Protein AF-A0A0F9CUD6-F1 (afdb_monomer)

Mean predicted aligned error: 5.36 Å

Nearest PDB structures (foldseek):
  8sln-assembly1_A-2  TM=7.908E-01  e=1.744E-06  Deinococcus geothermalis DSM 11300
  6cyj-assembly1_B  TM=7.742E-01  e=1.174E-04  Mycobacterium tuberculosis H37Rv
  6cz6-assembly1_D  TM=7.533E-01  e=1.055E-04  Mycobacterium tuberculosis H37Rv
  6cyy-assembly1_A  TM=7.581E-01  e=1.055E-04  Mycobacterium tuberculosis H37Rv
  6mdw-assembly1_A  TM=5.703E-01  e=2.962E-01  Homo sapiens

Secondary structure (DSSP, 8-state):
-HHHHHHHHHHHHHHHHHHHT--SSSP-HHHHHHHTTEEEEEE---TT--EEEEEETTEEEEEEETTS-HHHHHHHHHHHHHHHHHHGGGGGG--TTTHHHHHHHHHHHHHHHHS-HHHHHHHHHHTTT-HHHHHHHTTS-HHHHHHHHHHTTSS-GGG-----

Foldseek 3Di:
DLVVLLVVLLVVLLVLCVVLPPQADQQDLCSSCVVVQEAEAEDADPPVDAWAWDDDPNHIYIYGHNPDDPQSNLLSSQLRVSCCVPPNPCVVVDDPVCVVVSSVSSNSNSLCNLPPPVRNVVVCVVVVNPLVVVCVRSVHDSVSSQVVCVVVVNDPPPPDPDPD

Organism: NCBI:txid412755

Sequence (164 aa):
MALTTYVQNRRQAEDLVRGVGFDGPPVDQYVLAERLNIEIVEMTLPSWFFGVLVNLKGDFYITLNKGMPEHRKNFTLAHEIAHHQLHGAELAYMKNCKRDFFHREADVFAAELCMPTFILKKEAMKWCNDYRWLAKMFAVSETAMVRKLQELGILKNSHYECRS

Radius of gyration: 15.99 Å; Cα contacts (8 Å, |Δi|>4): 211; chains: 1; bounding box: 42×33×45 Å

Structure (mmCIF, N/CA/C/O backbone):
data_AF-A0A0F9CUD6-F1
#
_entry.id   AF-A0A0F9CUD6-F1
#
loop_
_atom_site.group_PDB
_atom_site.id
_atom_site.type_symbol
_atom_site.label_atom_id
_atom_site.label_alt_id
_atom_site.label_comp_id
_atom_site.label_asym_id
_atom_site.label_entity_id
_atom_site.label_seq_id
_atom_site.pdbx_PDB_ins_code
_atom_site.Cartn_x
_atom_site.Cartn_y
_atom_site.Cartn_z
_atom_site.occupancy
_atom_site.B_iso_or_equiv
_atom_site.auth_seq_id
_atom_site.auth_comp_id
_atom_site.auth_asym_id
_atom_site.auth_atom_id
_atom_site.pdbx_PDB_model_num
ATOM 1 N N . MET A 1 1 ? 15.498 -12.522 13.533 1.00 60.12 1 MET A N 1
ATOM 2 C CA . MET A 1 1 ? 14.065 -12.332 13.847 1.00 60.12 1 MET A CA 1
ATOM 3 C C . MET A 1 1 ? 13.407 -11.335 12.896 1.00 60.12 1 MET A C 1
ATOM 5 O O . MET A 1 1 ? 12.632 -11.801 12.084 1.00 60.12 1 MET A O 1
ATOM 9 N N . ALA A 1 2 ? 13.771 -10.043 12.866 1.00 63.03 2 ALA A N 1
ATOM 10 C CA . ALA A 1 2 ? 13.096 -9.050 12.000 1.00 63.03 2 ALA A CA 1
ATOM 11 C C . ALA A 1 2 ? 13.103 -9.361 10.482 1.00 63.03 2 ALA A C 1
ATOM 13 O O . ALA A 1 2 ? 12.087 -9.194 9.816 1.00 63.03 2 ALA A O 1
ATOM 14 N N . LEU A 1 3 ? 14.218 -9.863 9.927 1.00 64.94 3 LEU A N 1
ATOM 15 C CA . LEU A 1 3 ? 14.296 -10.225 8.499 1.00 64.94 3 LEU A CA 1
ATOM 16 C C . LEU A 1 3 ? 13.301 -11.329 8.112 1.00 64.94 3 LEU A C 1
ATOM 18 O O . LEU A 1 3 ? 12.703 -11.270 7.043 1.00 64.94 3 LEU A O 1
ATOM 22 N N . THR A 1 4 ? 13.106 -12.314 8.990 1.00 75.12 4 THR A N 1
ATOM 23 C CA . THR A 1 4 ? 12.147 -13.403 8.777 1.00 75.12 4 THR A CA 1
ATOM 24 C C . THR A 1 4 ? 10.719 -12.864 8.779 1.00 75.12 4 THR A C 1
ATOM 26 O O . THR A 1 4 ? 9.942 -13.221 7.898 1.00 75.12 4 THR A O 1
ATOM 29 N N . THR A 1 5 ? 10.410 -11.938 9.691 1.00 86.12 5 THR A N 1
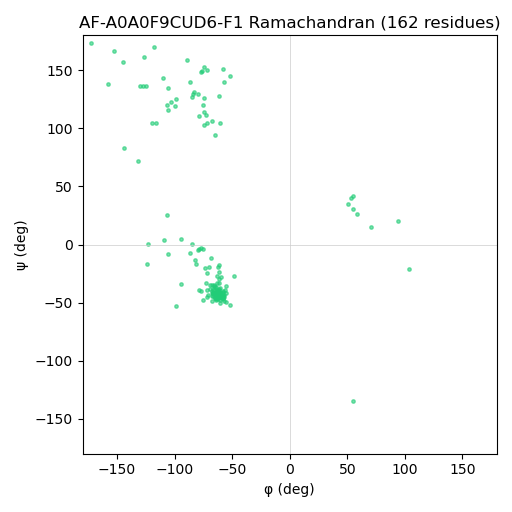ATOM 30 C CA . THR A 1 5 ? 9.087 -11.315 9.779 1.00 86.12 5 THR A CA 1
ATOM 31 C C . THR A 1 5 ? 8.763 -10.468 8.551 1.00 86.12 5 THR A C 1
ATOM 33 O O . THR A 1 5 ? 7.693 -10.604 7.979 1.00 86.12 5 THR A O 1
ATOM 36 N N . TYR A 1 6 ? 9.703 -9.667 8.041 1.00 92.94 6 TYR A N 1
ATOM 37 C CA . TYR A 1 6 ? 9.446 -8.863 6.838 1.00 92.94 6 TYR A CA 1
ATOM 38 C C . TYR A 1 6 ? 9.238 -9.711 5.582 1.00 92.94 6 TYR A C 1
ATOM 40 O O . TYR A 1 6 ? 8.422 -9.365 4.733 1.00 92.94 6 TYR A O 1
ATOM 48 N N . VAL A 1 7 ? 9.946 -10.836 5.451 1.00 93.50 7 VAL A N 1
ATOM 49 C CA . VAL A 1 7 ? 9.690 -11.794 4.363 1.00 93.50 7 VAL A CA 1
ATOM 50 C C . VAL A 1 7 ? 8.287 -12.395 4.494 1.00 93.50 7 VAL A C 1
ATOM 52 O O . VAL A 1 7 ? 7.584 -12.509 3.493 1.00 93.50 7 VAL A O 1
ATOM 55 N N . GLN A 1 8 ? 7.855 -12.728 5.713 1.00 94.44 8 GLN A N 1
ATOM 56 C CA . GLN A 1 8 ? 6.498 -13.214 5.974 1.00 94.44 8 GLN A CA 1
ATOM 57 C C . GLN A 1 8 ? 5.435 -12.153 5.664 1.00 94.44 8 GLN A C 1
ATOM 59 O O . GLN A 1 8 ? 4.450 -12.480 5.011 1.00 94.44 8 GLN A O 1
ATOM 64 N N . ASN A 1 9 ? 5.643 -10.895 6.059 1.00 95.88 9 ASN A N 1
ATOM 65 C CA . ASN A 1 9 ? 4.701 -9.803 5.801 1.00 95.88 9 ASN A CA 1
ATOM 66 C C . ASN A 1 9 ? 4.547 -9.542 4.299 1.00 95.88 9 ASN A C 1
ATOM 68 O O . ASN A 1 9 ? 3.426 -9.418 3.816 1.00 95.88 9 ASN A O 1
ATOM 72 N N . ARG A 1 10 ? 5.655 -9.540 3.541 1.00 96.94 10 ARG A N 1
ATOM 73 C CA . ARG A 1 10 ? 5.593 -9.434 2.074 1.00 96.94 10 ARG A CA 1
ATOM 74 C C . ARG A 1 10 ? 4.815 -10.598 1.462 1.00 96.94 10 ARG A C 1
ATOM 76 O O . ARG A 1 10 ? 3.945 -10.387 0.628 1.00 96.94 10 ARG A O 1
ATOM 83 N N . ARG A 1 11 ? 5.080 -11.828 1.911 1.00 97.12 11 ARG A N 1
ATOM 84 C CA . ARG A 1 11 ? 4.360 -13.007 1.419 1.00 97.12 11 ARG A CA 1
ATOM 85 C C . ARG A 1 11 ? 2.857 -12.921 1.700 1.00 97.12 11 ARG A C 1
ATOM 87 O O . ARG A 1 11 ? 2.077 -13.192 0.801 1.00 97.12 11 ARG A O 1
ATOM 94 N N . GLN A 1 12 ? 2.455 -12.505 2.902 1.00 97.31 12 GLN A N 1
ATOM 95 C CA . GLN A 1 12 ? 1.039 -12.322 3.239 1.00 97.31 12 GLN A CA 1
ATOM 96 C C . GLN A 1 12 ? 0.372 -11.246 2.369 1.00 97.31 12 GLN A C 1
ATOM 98 O O . GLN A 1 12 ? -0.754 -11.443 1.918 1.00 9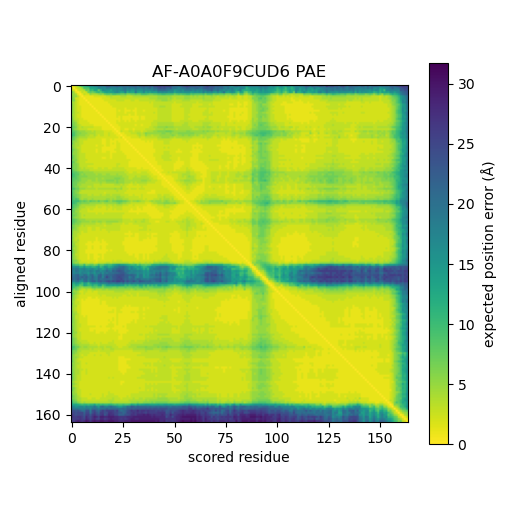7.31 12 GLN A O 1
ATOM 103 N N . ALA A 1 13 ? 1.071 -10.142 2.081 1.00 98.06 13 ALA A N 1
ATOM 104 C CA . ALA A 1 13 ? 0.578 -9.128 1.153 1.00 98.06 13 ALA A CA 1
ATOM 105 C C . ALA A 1 13 ? 0.403 -9.696 -0.266 1.00 98.06 13 ALA A C 1
ATOM 107 O O . ALA A 1 13 ? -0.654 -9.518 -0.866 1.00 98.06 13 ALA A O 1
ATOM 108 N N . GLU A 1 14 ? 1.387 -10.434 -0.792 1.00 97.44 14 GLU A N 1
ATOM 109 C CA . GLU A 1 14 ? 1.266 -11.091 -2.102 1.00 97.44 14 GLU A CA 1
ATOM 110 C C . GLU A 1 14 ? 0.122 -12.116 -2.141 1.00 97.44 14 GLU A C 1
ATOM 112 O O . GLU A 1 14 ? -0.622 -12.162 -3.123 1.00 97.44 14 GLU A O 1
ATOM 117 N N . ASP A 1 15 ? -0.040 -12.914 -1.084 1.00 97.56 15 ASP A N 1
ATOM 118 C CA . ASP A 1 15 ? -1.114 -13.901 -0.961 1.00 97.56 15 ASP A CA 1
ATOM 119 C C . ASP A 1 15 ? -2.492 -13.215 -0.952 1.00 97.56 15 ASP A C 1
ATOM 121 O O . ASP A 1 15 ? -3.408 -13.689 -1.625 1.00 97.56 15 ASP A O 1
ATOM 125 N N . LEU A 1 16 ? -2.632 -12.060 -0.287 1.00 97.88 16 LEU A N 1
ATOM 126 C CA . LEU A 1 16 ? -3.855 -11.250 -0.312 1.00 97.88 16 LEU A CA 1
ATOM 127 C C . LEU A 1 16 ? -4.154 -10.710 -1.720 1.00 97.88 16 LEU A C 1
ATOM 129 O O . LEU A 1 16 ? -5.272 -10.870 -2.212 1.00 97.88 16 LEU A O 1
ATOM 133 N N . VAL A 1 17 ? -3.158 -10.127 -2.401 1.00 98.06 17 VAL A N 1
ATOM 134 C CA . VAL A 1 17 ? -3.311 -9.632 -3.784 1.00 98.06 17 VAL A CA 1
ATOM 135 C C . VAL A 1 17 ? -3.770 -10.756 -4.717 1.00 98.06 17 VAL A C 1
ATOM 137 O O . VAL A 1 17 ? -4.709 -10.581 -5.496 1.00 98.06 17 VAL A O 1
ATOM 140 N N . ARG A 1 18 ? -3.151 -11.936 -4.608 1.00 97.38 18 ARG A N 1
ATOM 141 C CA . ARG A 1 18 ? -3.515 -13.117 -5.403 1.00 97.38 18 ARG A CA 1
ATOM 142 C C . ARG A 1 18 ? -4.892 -13.661 -5.048 1.00 97.38 18 ARG A C 1
ATOM 144 O O . ARG A 1 18 ? -5.636 -14.022 -5.953 1.00 97.38 18 ARG A O 1
ATOM 151 N N . GLY A 1 19 ? -5.227 -13.718 -3.761 1.00 97.00 19 GLY A N 1
ATOM 152 C CA . GLY A 1 19 ? -6.501 -14.238 -3.268 1.00 97.00 19 GLY A CA 1
ATOM 153 C C . GLY A 1 19 ? -7.701 -13.418 -3.738 1.00 97.00 19 GLY A C 1
ATOM 154 O O . GLY A 1 19 ? -8.755 -13.984 -4.014 1.00 97.00 19 GLY A O 1
ATOM 155 N N . VAL A 1 20 ? -7.527 -12.102 -3.897 1.00 96.38 20 VAL A N 1
ATOM 156 C CA . VAL A 1 20 ? -8.554 -11.216 -4.471 1.00 96.38 20 VAL A CA 1
ATOM 157 C C . VAL A 1 20 ? -8.570 -11.253 -6.007 1.00 96.38 20 VAL A C 1
ATOM 159 O O . VAL A 1 20 ? -9.576 -10.895 -6.617 1.00 96.38 20 VAL A O 1
ATOM 162 N N . GLY A 1 21 ? -7.507 -11.760 -6.639 1.00 96.50 21 GLY A N 1
ATOM 163 C CA . GLY A 1 21 ? -7.440 -11.979 -8.085 1.00 96.50 21 GLY A CA 1
ATOM 164 C C . GLY A 1 21 ? -6.807 -10.837 -8.879 1.00 96.50 21 GLY A C 1
ATOM 165 O O . GLY A 1 21 ? -7.015 -10.758 -10.086 1.00 96.50 21 GLY A O 1
ATOM 166 N N . PHE A 1 22 ? -6.029 -9.963 -8.239 1.00 96.31 22 PHE A N 1
ATOM 167 C CA . PHE A 1 22 ? -5.284 -8.923 -8.950 1.00 96.31 22 PHE A CA 1
ATOM 168 C C . PHE A 1 22 ? -4.072 -9.514 -9.686 1.00 96.31 22 PHE A C 1
ATOM 170 O O . PHE A 1 22 ? -3.215 -10.168 -9.086 1.00 96.31 22 PHE A O 1
ATOM 177 N N . ASP A 1 23 ? -3.970 -9.244 -10.988 1.00 94.12 23 ASP A N 1
ATOM 178 C CA . ASP A 1 23 ? -2.894 -9.726 -11.866 1.00 94.12 23 ASP A CA 1
ATOM 179 C C . ASP A 1 23 ? -2.117 -8.602 -12.585 1.00 94.12 23 ASP A C 1
ATOM 181 O O . ASP A 1 23 ? -1.157 -8.871 -13.325 1.00 94.12 23 ASP A O 1
ATOM 185 N N . GLY A 1 24 ? -2.489 -7.345 -12.322 1.00 94.50 24 GLY A N 1
ATOM 186 C CA . GLY A 1 24 ? -1.888 -6.141 -12.882 1.00 94.50 24 GLY A CA 1
ATOM 187 C C . GLY A 1 24 ? -2.031 -4.914 -11.967 1.00 94.50 24 GLY A C 1
ATOM 188 O O . GLY A 1 24 ? -2.782 -4.951 -10.993 1.00 94.50 24 GLY A O 1
ATOM 189 N N . PRO A 1 25 ? -1.278 -3.838 -12.249 1.00 95.31 25 PRO A N 1
ATOM 190 C CA . PRO A 1 25 ? -1.339 -2.589 -11.497 1.00 95.31 25 PRO A CA 1
ATOM 191 C C . PRO A 1 25 ? -2.393 -1.596 -12.046 1.00 95.31 25 PRO A C 1
ATOM 193 O O . PRO A 1 25 ? -2.712 -1.644 -13.237 1.00 95.31 25 PRO A O 1
ATOM 196 N N . PRO A 1 26 ? -2.853 -0.633 -11.222 1.00 96.25 26 PRO A N 1
ATOM 197 C CA . PRO A 1 26 ? -2.621 -0.559 -9.780 1.00 96.25 26 PRO A CA 1
ATOM 198 C C . PRO A 1 26 ? -3.478 -1.586 -9.023 1.00 96.25 26 PRO A C 1
ATOM 200 O O . PRO A 1 26 ? -4.559 -1.961 -9.469 1.00 96.25 26 PRO A O 1
ATOM 203 N N . VAL A 1 27 ? -3.001 -2.019 -7.853 1.00 97.38 27 VAL A N 1
ATOM 204 C CA . VAL A 1 27 ? -3.826 -2.797 -6.917 1.00 97.38 27 VAL A CA 1
ATOM 205 C C . VAL A 1 27 ? -4.795 -1.842 -6.226 1.00 97.38 27 VAL A C 1
ATOM 207 O O . VAL A 1 27 ? -4.358 -0.896 -5.563 1.00 97.38 27 VAL A O 1
ATOM 210 N N . ASP A 1 28 ? -6.095 -2.086 -6.381 1.00 97.12 28 ASP A N 1
ATOM 211 C CA . ASP A 1 28 ? -7.139 -1.241 -5.803 1.00 97.12 28 ASP A CA 1
ATOM 212 C C . ASP A 1 28 ? -7.326 -1.546 -4.308 1.00 97.12 28 ASP A C 1
ATOM 214 O O . ASP A 1 28 ? -7.811 -2.609 -3.914 1.00 97.12 28 ASP A O 1
ATOM 218 N N . GLN A 1 29 ? -6.932 -0.587 -3.469 1.00 97.50 29 GLN A N 1
ATOM 219 C CA . GLN A 1 29 ? -6.978 -0.720 -2.013 1.00 97.50 29 GLN A CA 1
ATOM 220 C C . GLN A 1 29 ? -8.409 -0.666 -1.460 1.00 97.50 29 GLN A C 1
ATOM 222 O O . GLN A 1 29 ? -8.664 -1.238 -0.403 1.00 97.50 29 GLN A O 1
ATOM 227 N N . TYR A 1 30 ? -9.350 -0.035 -2.170 1.00 97.38 30 TYR A N 1
ATOM 228 C CA . TYR A 1 30 ? -10.756 0.000 -1.764 1.00 97.38 30 TYR A CA 1
ATOM 229 C C . TYR A 1 30 ? -11.395 -1.375 -1.935 1.00 97.38 30 TYR A C 1
ATOM 231 O O . TYR A 1 30 ? -12.059 -1.863 -1.024 1.00 97.38 30 TYR A O 1
ATOM 239 N N . VAL A 1 31 ? -11.113 -2.047 -3.055 1.00 97.69 31 VAL A N 1
ATOM 240 C CA . VAL A 1 31 ? -11.562 -3.429 -3.287 1.00 97.69 31 VAL A CA 1
ATOM 241 C C . VAL A 1 31 ? -10.945 -4.382 -2.262 1.00 97.69 31 VAL A C 1
ATOM 243 O O . VAL A 1 31 ? -11.624 -5.278 -1.765 1.00 97.69 31 VAL A O 1
ATOM 246 N N . LEU A 1 32 ? -9.667 -4.202 -1.907 1.00 97.50 32 LEU A N 1
ATOM 247 C CA . LEU A 1 3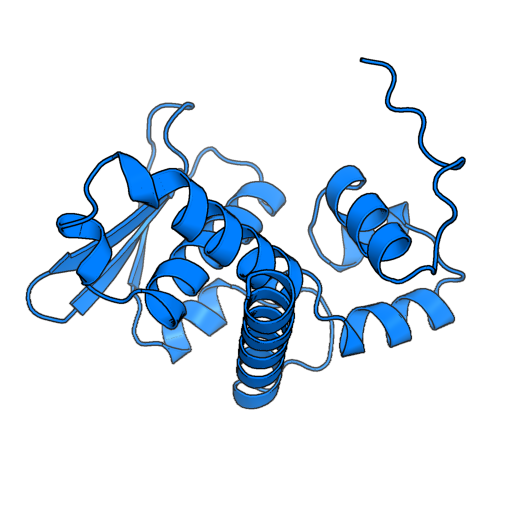2 ? -9.048 -4.996 -0.843 1.00 97.50 32 LEU A CA 1
ATOM 248 C C . LEU A 1 32 ? -9.735 -4.780 0.512 1.00 97.50 32 LEU A C 1
ATOM 250 O O . LEU A 1 32 ? -10.019 -5.759 1.197 1.00 97.50 32 LEU A O 1
ATOM 254 N N . ALA A 1 33 ? -10.028 -3.533 0.890 1.00 97.06 33 ALA A N 1
ATOM 255 C CA . ALA A 1 33 ? -10.747 -3.228 2.126 1.00 97.06 33 ALA A CA 1
ATOM 256 C C . ALA A 1 33 ? -12.154 -3.850 2.139 1.00 97.06 33 ALA A C 1
ATOM 258 O O . ALA A 1 33 ? -12.514 -4.519 3.106 1.00 97.06 33 ALA A O 1
ATOM 259 N N . GLU A 1 34 ? -12.904 -3.730 1.039 1.00 97.00 34 GLU A N 1
ATOM 260 C CA . GLU A 1 34 ? -14.231 -4.339 0.882 1.00 97.00 34 GLU A CA 1
ATOM 261 C C . GLU A 1 34 ? -14.176 -5.864 1.063 1.00 97.00 34 GLU A C 1
ATOM 263 O O . GLU A 1 34 ? -14.951 -6.435 1.828 1.00 97.00 34 GLU A O 1
ATOM 268 N N . ARG A 1 35 ? -13.206 -6.538 0.429 1.00 97.06 35 ARG A N 1
ATOM 269 C CA . ARG A 1 35 ? -13.002 -7.993 0.569 1.00 97.06 35 ARG A CA 1
ATOM 270 C C . ARG A 1 35 ? -12.681 -8.432 1.992 1.00 97.06 35 ARG A C 1
ATOM 272 O O . ARG A 1 35 ? -12.901 -9.593 2.331 1.00 97.06 35 ARG A O 1
ATOM 279 N N . LEU A 1 36 ? -12.157 -7.521 2.800 1.00 95.81 36 LEU A N 1
ATOM 280 C CA . LEU A 1 36 ? -11.838 -7.736 4.203 1.00 95.81 36 LEU A CA 1
ATOM 281 C C . LEU A 1 36 ? -12.967 -7.293 5.147 1.00 95.81 36 LEU A C 1
ATOM 283 O O . LEU A 1 36 ? -12.783 -7.371 6.358 1.00 95.81 36 LEU A O 1
ATOM 287 N N . ASN A 1 37 ? -14.124 -6.874 4.617 1.00 96.19 37 ASN A N 1
ATOM 288 C CA . ASN A 1 37 ? -15.230 -6.271 5.369 1.00 96.19 37 ASN A CA 1
ATOM 289 C C . ASN A 1 37 ? -14.789 -5.047 6.194 1.00 96.19 37 ASN A C 1
ATOM 291 O O . ASN A 1 37 ? -15.184 -4.885 7.348 1.00 96.19 37 ASN A O 1
ATOM 295 N N . ILE A 1 38 ? -13.943 -4.201 5.602 1.00 96.19 38 ILE A N 1
ATOM 296 C CA . ILE A 1 38 ? -13.494 -2.939 6.188 1.00 96.19 38 ILE A CA 1
ATOM 297 C C . ILE A 1 38 ? -14.179 -1.791 5.446 1.00 96.19 38 ILE A C 1
ATOM 299 O O . ILE A 1 38 ? -13.988 -1.620 4.242 1.00 96.19 38 ILE A O 1
ATOM 303 N N . GLU A 1 39 ? -14.952 -0.978 6.162 1.00 97.38 39 GLU A N 1
ATOM 304 C CA . GLU A 1 39 ? -15.613 0.191 5.581 1.00 97.38 39 GLU A CA 1
ATOM 305 C C . GLU A 1 39 ? -14.656 1.390 5.538 1.00 97.38 39 GLU A C 1
ATOM 307 O O . GLU A 1 39 ? -14.016 1.735 6.532 1.00 97.38 39 GLU A O 1
ATOM 312 N N . ILE A 1 40 ? -14.552 2.055 4.387 1.00 97.69 40 ILE A N 1
ATOM 313 C CA . ILE A 1 40 ? -13.717 3.252 4.234 1.00 97.69 40 ILE A CA 1
ATOM 314 C C . ILE A 1 40 ? -14.590 4.500 4.352 1.00 97.69 40 ILE A C 1
ATOM 316 O O . ILE A 1 40 ? -15.535 4.690 3.588 1.00 97.69 40 ILE A O 1
ATOM 320 N N . VAL A 1 41 ? -14.219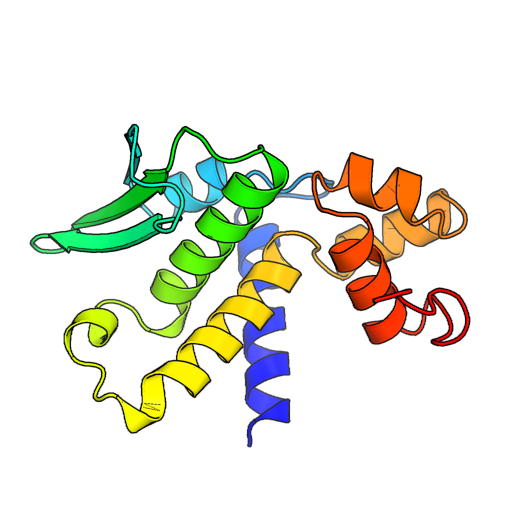 5.394 5.268 1.00 96.81 41 VAL A N 1
ATOM 321 C CA . VAL A 1 41 ? -14.889 6.676 5.495 1.00 96.81 41 VAL A CA 1
ATOM 322 C C . VAL A 1 41 ? -13.930 7.818 5.165 1.00 96.81 41 VAL A C 1
ATOM 324 O O . VAL A 1 41 ? -13.024 8.148 5.935 1.00 96.81 41 VAL A O 1
ATOM 327 N N . GLU A 1 42 ? -14.137 8.455 4.013 1.00 96.62 42 GLU A N 1
ATOM 328 C CA . GLU A 1 42 ? -13.385 9.647 3.619 1.00 96.62 42 GLU A CA 1
ATOM 329 C C . GLU A 1 42 ? -13.993 10.928 4.197 1.00 96.62 42 GLU A C 1
ATOM 331 O O . GLU A 1 42 ? -15.163 11.245 3.975 1.00 96.62 42 GLU A O 1
ATOM 336 N N . MET A 1 43 ? -13.172 11.731 4.872 1.00 95.56 43 MET A N 1
ATOM 337 C CA . MET A 1 43 ? -13.600 13.012 5.438 1.00 95.56 43 MET A CA 1
ATOM 338 C C . MET A 1 43 ? -12.491 14.067 5.379 1.00 95.56 43 MET A C 1
ATOM 340 O O . MET A 1 43 ? -11.304 13.757 5.267 1.00 95.56 43 MET A O 1
ATOM 344 N N . THR A 1 44 ? -12.879 15.343 5.418 1.00 95.88 44 THR A N 1
ATOM 345 C CA . THR A 1 44 ? -11.927 16.460 5.462 1.00 95.88 44 THR A CA 1
ATOM 346 C C . THR A 1 44 ? -11.322 16.552 6.857 1.00 95.88 44 THR A C 1
ATOM 348 O O . THR A 1 44 ? -12.024 16.867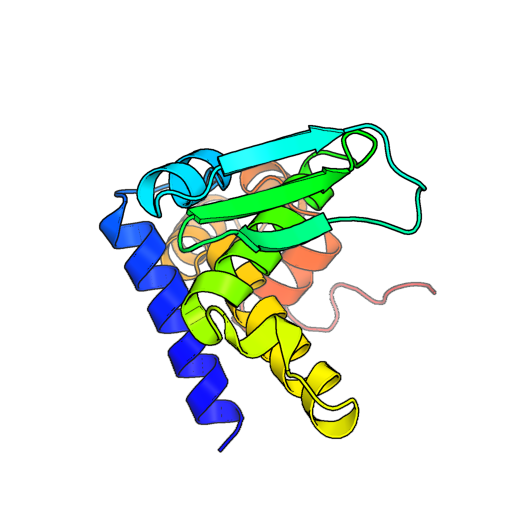 7.816 1.00 95.88 44 THR A O 1
ATOM 351 N N . LEU A 1 45 ? -10.019 16.292 6.966 1.00 93.75 45 LEU A N 1
ATOM 352 C CA . LEU A 1 45 ? -9.289 16.251 8.233 1.00 93.75 45 LEU A CA 1
ATOM 353 C C . LEU A 1 45 ? -8.067 17.178 8.194 1.00 93.75 45 LEU A C 1
ATOM 355 O O . LEU A 1 45 ? -7.610 17.548 7.106 1.00 93.75 45 LEU A O 1
ATOM 359 N N . PRO A 1 46 ? -7.508 17.556 9.361 1.00 93.88 46 PRO A N 1
ATOM 360 C CA . PRO A 1 46 ? -6.264 18.314 9.417 1.00 93.88 46 PRO A CA 1
ATOM 361 C C . PRO A 1 46 ? -5.152 17.652 8.594 1.00 93.88 46 PRO A C 1
ATOM 363 O O . PRO A 1 46 ? -5.041 16.431 8.557 1.00 93.88 46 PRO A O 1
ATOM 366 N N . SER A 1 47 ? -4.292 18.452 7.963 1.00 91.00 47 SER A N 1
ATOM 367 C CA . SER A 1 47 ? -3.268 17.963 7.022 1.00 91.00 47 SER A CA 1
ATOM 368 C C . SER A 1 47 ? -2.225 17.018 7.629 1.00 91.00 47 SER A C 1
ATOM 370 O O . SER A 1 47 ? -1.567 16.294 6.887 1.00 91.00 47 SER A O 1
ATOM 372 N N . TRP A 1 48 ? -2.063 17.022 8.954 1.00 90.69 48 TRP A N 1
ATOM 373 C CA . TRP A 1 48 ? -1.179 16.112 9.689 1.00 90.69 48 TRP A CA 1
ATOM 374 C C . TRP A 1 48 ? -1.807 14.737 9.955 1.00 90.69 48 TRP A C 1
ATOM 376 O O . TRP A 1 48 ? -1.100 13.814 10.348 1.00 90.69 48 TRP A O 1
ATOM 386 N N . PHE A 1 49 ? -3.120 14.598 9.763 1.00 92.00 49 PHE A N 1
ATOM 387 C CA . PHE A 1 49 ? -3.843 13.348 9.944 1.00 92.00 49 PHE A CA 1
ATOM 388 C C . PHE A 1 49 ? -4.074 12.698 8.581 1.00 92.00 49 PHE A C 1
ATOM 390 O O . PHE A 1 49 ? -4.727 13.288 7.720 1.00 92.00 49 PHE A O 1
ATOM 397 N N . PHE A 1 50 ? -3.548 11.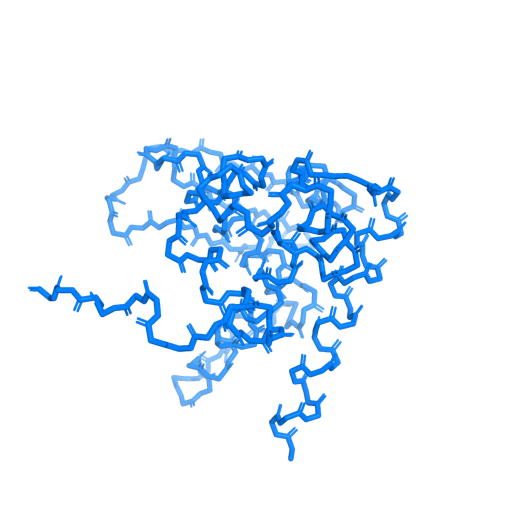491 8.378 1.00 94.12 50 PHE A N 1
ATOM 398 C CA . PHE A 1 50 ? -3.684 10.772 7.109 1.00 94.12 50 PHE A CA 1
ATOM 399 C C . PHE A 1 50 ? -4.806 9.741 7.163 1.00 94.12 50 PHE A C 1
ATOM 401 O O . PHE A 1 50 ? -5.718 9.787 6.342 1.00 94.12 50 PHE A O 1
ATOM 408 N N . GLY A 1 51 ? -4.793 8.860 8.155 1.00 93.62 51 GLY A N 1
ATOM 409 C CA . GLY A 1 51 ? -5.847 7.879 8.347 1.00 93.62 51 GLY A CA 1
ATOM 410 C C . GLY A 1 51 ? -5.682 7.111 9.647 1.00 93.62 51 GLY A C 1
ATOM 411 O O . GLY A 1 51 ? -4.702 7.314 10.366 1.00 93.62 51 GLY A O 1
ATOM 412 N N . VAL A 1 52 ? -6.681 6.291 9.964 1.00 92.94 52 VAL A N 1
ATOM 413 C CA . VAL A 1 52 ? -6.646 5.373 11.105 1.00 92.94 52 VAL A CA 1
ATOM 414 C C . VAL A 1 52 ? -7.632 4.224 10.906 1.00 92.94 52 VAL A C 1
ATOM 416 O O . VAL A 1 52 ? -8.774 4.447 10.493 1.00 92.94 52 VAL A O 1
ATOM 419 N N . LEU A 1 53 ? -7.206 3.012 11.249 1.00 92.69 53 LEU A N 1
ATOM 420 C CA . LEU A 1 53 ? -8.069 1.855 11.448 1.00 92.69 53 LEU A CA 1
ATOM 421 C C . LEU A 1 53 ? -8.731 1.897 12.833 1.00 92.69 53 LEU A C 1
ATOM 423 O O . LEU A 1 53 ? -8.064 2.014 13.863 1.00 92.69 53 LEU A O 1
ATOM 427 N N . VAL A 1 54 ? -10.049 1.729 12.870 1.00 90.06 54 VAL A N 1
ATOM 428 C CA . VAL A 1 54 ? -10.851 1.660 14.095 1.00 90.06 54 VAL A CA 1
ATOM 429 C C . VAL A 1 54 ? -11.659 0.369 14.093 1.00 90.06 54 VAL A C 1
ATOM 431 O O . VAL A 1 54 ? -12.265 0.016 13.086 1.00 90.06 54 VAL A O 1
ATOM 434 N N . ASN A 1 55 ? -11.701 -0.319 15.234 1.00 89.94 55 ASN A N 1
ATOM 435 C CA . ASN A 1 55 ? -12.649 -1.404 15.471 1.00 89.94 55 ASN A CA 1
ATOM 436 C C . ASN A 1 55 ? -13.777 -0.906 16.383 1.00 89.94 55 ASN A C 1
ATOM 438 O O . ASN A 1 55 ? -13.517 -0.454 17.501 1.00 89.94 55 ASN A O 1
ATOM 442 N N . LEU A 1 56 ? -15.021 -1.000 15.917 1.00 88.56 56 LEU A N 1
ATOM 443 C CA . LEU A 1 56 ? -16.216 -0.670 16.684 1.00 88.56 56 LEU A CA 1
ATOM 444 C C . LEU A 1 56 ? -17.091 -1.915 16.799 1.00 88.56 56 LEU A C 1
ATOM 446 O O . LEU A 1 56 ? -17.774 -2.295 15.858 1.00 88.56 56 LEU A O 1
ATOM 450 N N . LYS A 1 57 ? -17.095 -2.538 17.984 1.00 87.62 57 LYS A N 1
ATOM 451 C CA . LYS A 1 57 ? -17.924 -3.720 18.295 1.00 87.62 57 LYS A CA 1
ATOM 452 C C . LYS A 1 57 ? -17.734 -4.900 17.323 1.00 87.62 57 LYS A C 1
ATOM 454 O O . LYS A 1 57 ? -18.655 -5.688 17.147 1.00 87.62 57 LYS A O 1
ATOM 459 N N . GLY A 1 58 ? -16.538 -5.054 16.755 1.00 87.12 58 GLY A N 1
ATOM 460 C CA . GLY A 1 58 ? -16.217 -6.127 15.810 1.00 87.12 58 GLY A CA 1
ATOM 461 C C . GLY A 1 58 ? -16.166 -5.678 14.352 1.00 87.12 58 GLY A C 1
ATOM 462 O O . GLY A 1 58 ? -15.461 -6.317 13.578 1.00 87.12 58 GLY A O 1
ATOM 463 N N . ASP A 1 59 ? -16.799 -4.557 14.008 1.00 91.75 59 ASP A N 1
ATOM 464 C CA . ASP A 1 59 ? -16.756 -3.991 12.661 1.00 91.75 59 ASP A CA 1
ATOM 465 C C . ASP A 1 59 ? -15.533 -3.082 12.501 1.00 91.75 59 ASP A C 1
ATOM 467 O O . ASP A 1 59 ? -15.176 -2.327 13.415 1.00 91.75 59 ASP A O 1
ATOM 471 N N . PHE A 1 60 ? -14.877 -3.151 11.342 1.00 93.81 60 PHE A N 1
ATOM 472 C CA . PHE A 1 60 ? -13.670 -2.382 11.056 1.00 93.81 60 PHE A CA 1
ATOM 473 C C . PHE A 1 60 ? -13.951 -1.225 10.105 1.00 93.81 60 PHE A C 1
ATOM 475 O O . PHE A 1 60 ? -14.585 -1.389 9.065 1.00 93.81 60 PHE A O 1
ATOM 482 N N . TYR A 1 61 ? -13.402 -0.064 10.449 1.00 95.06 61 TYR A N 1
ATOM 483 C CA . TYR A 1 61 ? -13.527 1.165 9.679 1.00 95.06 61 TYR A CA 1
ATOM 484 C C . TYR A 1 61 ? -12.148 1.773 9.464 1.00 95.06 61 TYR A C 1
ATOM 486 O O . TYR A 1 61 ? -11.367 1.881 10.409 1.00 95.06 61 TYR A O 1
ATOM 494 N N . ILE A 1 62 ? -11.860 2.234 8.251 1.00 95.25 62 ILE A N 1
ATOM 495 C CA . ILE A 1 62 ? -10.705 3.086 7.975 1.00 95.25 62 ILE A CA 1
ATOM 496 C C . ILE A 1 62 ? -11.209 4.499 7.748 1.00 95.25 62 ILE A C 1
ATOM 498 O O . ILE A 1 62 ? -11.907 4.781 6.777 1.00 95.25 62 ILE A O 1
ATOM 502 N N . THR A 1 63 ? -10.821 5.413 8.631 1.00 95.69 63 THR A N 1
ATOM 503 C CA . THR A 1 63 ? -11.002 6.841 8.372 1.00 95.69 63 THR A CA 1
ATOM 504 C C . THR A 1 63 ? -9.836 7.334 7.532 1.00 95.69 63 THR A C 1
ATOM 506 O O . THR A 1 63 ? -8.685 7.104 7.898 1.00 95.69 63 THR A O 1
ATOM 509 N N . LEU A 1 64 ? -10.119 8.033 6.435 1.00 96.69 64 LEU A N 1
ATOM 510 C CA . LEU A 1 64 ? -9.107 8.523 5.504 1.00 96.69 64 LEU A CA 1
ATOM 511 C C . LEU A 1 64 ? -9.273 10.024 5.253 1.00 96.69 64 LEU A C 1
ATOM 513 O O . LEU A 1 64 ? -10.379 10.525 5.031 1.00 96.69 64 LEU A O 1
ATOM 517 N N . ASN A 1 65 ? -8.161 10.758 5.252 1.00 97.00 65 ASN A N 1
ATOM 518 C CA . ASN A 1 65 ? -8.176 12.175 4.923 1.00 97.00 65 ASN A CA 1
ATOM 519 C C . ASN A 1 65 ? -8.394 12.388 3.418 1.00 97.00 65 ASN A C 1
ATOM 521 O O . ASN A 1 65 ? -7.514 12.145 2.585 1.00 97.00 65 ASN A O 1
ATOM 525 N N . LYS A 1 66 ? -9.563 12.937 3.083 1.00 96.19 66 LYS A N 1
ATOM 526 C CA . LYS A 1 66 ? -10.001 13.220 1.712 1.00 96.19 66 LYS A CA 1
ATOM 527 C C . LYS A 1 66 ? -9.078 14.185 0.960 1.00 96.19 66 LYS A C 1
ATOM 529 O O . LYS A 1 66 ? -9.005 14.118 -0.266 1.00 96.19 66 LYS A O 1
ATOM 534 N N . GLY A 1 67 ? -8.383 15.074 1.674 1.00 94.81 67 GLY A N 1
ATOM 535 C CA . GLY A 1 67 ? -7.525 16.111 1.092 1.00 94.81 67 GLY A CA 1
ATOM 536 C C . GLY A 1 67 ? -6.164 15.619 0.585 1.00 94.81 67 GLY A C 1
ATOM 537 O O . GLY A 1 67 ? -5.391 16.415 0.051 1.00 94.81 67 GLY A O 1
ATOM 538 N N . MET A 1 68 ? -5.831 14.339 0.764 1.00 95.25 68 MET A N 1
ATOM 539 C CA . MET A 1 68 ? -4.555 13.793 0.303 1.00 95.25 68 MET A CA 1
ATOM 540 C C . MET A 1 68 ? -4.540 13.531 -1.213 1.00 95.25 68 MET A C 1
ATOM 542 O O . MET A 1 68 ? -5.561 13.141 -1.776 1.00 95.25 68 MET A O 1
ATOM 546 N N . PRO A 1 69 ? -3.374 13.660 -1.877 1.00 94.06 69 PRO A N 1
ATOM 547 C CA . PRO A 1 69 ? -3.184 13.146 -3.232 1.00 94.06 69 PRO A CA 1
ATOM 548 C C . PRO A 1 69 ? -3.436 11.635 -3.314 1.00 94.06 69 PRO A C 1
ATOM 550 O O . PRO A 1 69 ? -3.135 10.912 -2.365 1.00 94.06 69 PRO A O 1
ATOM 553 N N . GLU A 1 70 ? -3.879 11.148 -4.474 1.00 93.00 70 GLU A N 1
ATOM 554 C CA . GLU A 1 70 ? -4.326 9.756 -4.647 1.00 93.00 70 GLU A CA 1
ATOM 555 C C . GLU A 1 70 ? -3.264 8.710 -4.279 1.00 93.00 70 GLU A C 1
ATOM 557 O O . GLU A 1 70 ? -3.531 7.778 -3.530 1.00 93.00 70 GLU A O 1
ATOM 562 N N . HIS A 1 71 ? -2.009 8.910 -4.691 1.00 92.50 71 HIS A N 1
ATOM 563 C CA . HIS A 1 71 ? -0.918 8.001 -4.324 1.00 92.50 71 HIS A CA 1
ATOM 564 C C . HIS A 1 71 ? -0.683 7.929 -2.803 1.00 92.50 71 HIS A C 1
ATOM 566 O O . HIS A 1 71 ? -0.245 6.899 -2.293 1.00 92.50 71 HIS A O 1
ATOM 572 N N . ARG A 1 72 ? -0.967 9.016 -2.065 1.00 95.00 72 ARG A N 1
ATOM 573 C CA . ARG A 1 72 ? -0.897 9.020 -0.598 1.00 95.00 72 ARG A CA 1
ATOM 574 C C . ARG A 1 72 ? -2.105 8.328 0.012 1.00 95.00 72 ARG A C 1
ATOM 576 O O . ARG A 1 72 ? -1.906 7.557 0.939 1.00 95.00 72 ARG A O 1
ATOM 583 N N . LYS A 1 73 ? -3.310 8.532 -0.533 1.00 96.25 73 LYS A N 1
ATOM 584 C CA . LYS A 1 73 ? -4.502 7.768 -0.131 1.00 96.25 73 LYS A CA 1
ATOM 585 C C . LYS A 1 73 ? -4.274 6.267 -0.276 1.00 96.25 73 LYS A C 1
ATOM 587 O O . LYS A 1 73 ? -4.463 5.546 0.694 1.00 96.25 73 LYS A O 1
ATOM 592 N N . ASN A 1 74 ? -3.769 5.828 -1.429 1.00 96.12 74 ASN A N 1
ATOM 593 C CA . ASN A 1 74 ? -3.465 4.423 -1.696 1.00 96.12 74 ASN A CA 1
ATOM 594 C C . ASN A 1 74 ? -2.490 3.842 -0.669 1.00 96.12 74 ASN A C 1
ATOM 596 O O . ASN A 1 74 ? -2.757 2.792 -0.093 1.00 96.12 74 ASN A O 1
ATOM 600 N N . PHE A 1 75 ? -1.383 4.538 -0.390 1.00 97.50 75 PHE A N 1
ATOM 601 C CA . PHE A 1 75 ? -0.422 4.056 0.600 1.00 97.50 75 PHE A CA 1
ATOM 602 C C . PHE A 1 75 ? -1.000 4.051 2.022 1.00 97.50 75 PHE A C 1
ATOM 604 O O . PHE A 1 75 ? -0.790 3.094 2.759 1.00 97.50 75 PHE A O 1
ATOM 611 N N . THR A 1 76 ? -1.750 5.087 2.411 1.00 97.06 76 THR A N 1
ATOM 612 C CA . THR A 1 76 ? -2.396 5.143 3.729 1.00 97.06 76 THR A CA 1
ATOM 613 C C . THR A 1 76 ? -3.425 4.027 3.894 1.00 97.06 76 THR A C 1
ATOM 615 O O . THR A 1 76 ? -3.401 3.344 4.908 1.00 97.06 76 THR A O 1
ATOM 618 N N . LEU A 1 77 ? -4.273 3.773 2.895 1.00 97.81 77 LEU A N 1
ATOM 619 C CA . LEU A 1 77 ? -5.207 2.645 2.921 1.00 97.81 77 LEU A CA 1
ATOM 620 C C . LEU A 1 77 ? -4.469 1.311 3.055 1.00 97.81 77 LEU A C 1
ATOM 622 O O . LEU A 1 77 ? -4.821 0.505 3.911 1.00 97.81 77 LEU A O 1
ATOM 626 N N . ALA A 1 78 ? -3.409 1.102 2.272 1.00 98.19 78 ALA A N 1
ATOM 627 C CA . ALA A 1 78 ? -2.592 -0.103 2.367 1.00 98.19 78 ALA A CA 1
ATOM 628 C C . ALA A 1 78 ? -1.944 -0.269 3.756 1.00 98.19 78 ALA A C 1
ATOM 630 O O . ALA A 1 78 ? -1.866 -1.387 4.264 1.00 98.19 78 ALA A O 1
ATOM 631 N N . HIS A 1 79 ? -1.517 0.829 4.391 1.00 97.31 79 HIS A N 1
ATOM 632 C CA . HIS A 1 79 ? -0.968 0.839 5.752 1.00 97.31 79 HIS A CA 1
ATOM 633 C C . HIS A 1 79 ? -2.017 0.432 6.793 1.00 97.31 79 HIS A C 1
ATOM 635 O O . HIS A 1 79 ? -1.755 -0.430 7.631 1.00 97.31 79 HIS A O 1
ATOM 641 N N . GLU A 1 80 ? -3.228 0.983 6.714 1.00 96.56 80 GLU A N 1
ATOM 642 C CA . GLU A 1 80 ? -4.306 0.617 7.637 1.00 96.56 80 GLU A CA 1
ATOM 643 C C . GLU 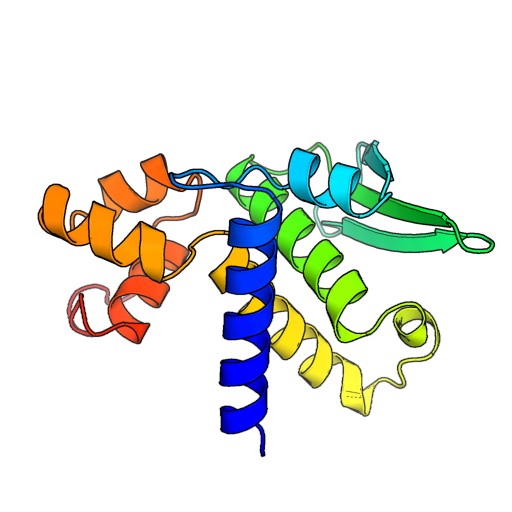A 1 80 ? -4.814 -0.822 7.403 1.00 96.56 80 GLU A C 1
ATOM 645 O O . GLU A 1 80 ? -5.099 -1.547 8.358 1.00 96.56 80 GLU A O 1
ATOM 650 N N . ILE A 1 81 ? -4.841 -1.296 6.150 1.00 97.06 81 ILE A N 1
ATOM 651 C CA . ILE A 1 81 ? -5.107 -2.709 5.823 1.00 97.06 81 ILE A CA 1
ATOM 652 C C . ILE A 1 81 ? -4.025 -3.612 6.424 1.00 97.06 81 ILE A C 1
ATOM 654 O O . ILE A 1 81 ? -4.340 -4.656 6.995 1.00 97.06 81 ILE A O 1
ATOM 658 N N . ALA A 1 82 ? -2.752 -3.221 6.342 1.00 96.12 82 ALA A N 1
ATOM 659 C CA . ALA A 1 82 ? -1.667 -3.977 6.955 1.00 96.12 82 ALA A CA 1
ATOM 660 C C . ALA A 1 82 ? -1.829 -4.072 8.476 1.00 96.12 82 ALA A C 1
ATOM 662 O O . ALA A 1 82 ? -1.636 -5.135 9.060 1.00 96.12 82 ALA A O 1
ATOM 663 N N . HIS A 1 83 ? -2.237 -2.979 9.118 1.00 93.44 83 HIS A N 1
ATOM 664 C CA . HIS A 1 83 ? -2.582 -2.961 10.533 1.00 93.44 83 HIS A CA 1
ATOM 665 C C . HIS A 1 83 ? -3.698 -3.952 10.882 1.00 93.44 83 HIS A C 1
ATOM 667 O O . HIS A 1 83 ? -3.550 -4.716 11.839 1.00 93.44 83 HIS A O 1
ATOM 673 N N . HIS A 1 84 ? -4.757 -4.009 10.073 1.00 93.69 84 HIS A N 1
ATOM 674 C CA . HIS A 1 84 ? -5.818 -5.002 10.230 1.00 93.69 84 HIS A CA 1
ATOM 675 C C . HIS A 1 84 ? -5.281 -6.436 10.104 1.00 93.69 84 HIS A C 1
ATOM 677 O O . HIS A 1 84 ? -5.537 -7.266 10.973 1.00 93.69 84 HIS A O 1
ATOM 683 N N . GLN A 1 85 ? -4.523 -6.723 9.041 1.00 94.31 85 GLN A N 1
ATOM 684 C CA . GLN A 1 85 ? -4.030 -8.070 8.734 1.00 94.31 85 GLN A CA 1
ATOM 685 C C . GLN A 1 85 ? -3.007 -8.588 9.749 1.00 94.31 85 GLN A C 1
ATOM 687 O O . GLN A 1 85 ? -3.032 -9.764 10.100 1.00 94.31 85 GLN A O 1
ATOM 692 N N . LEU A 1 86 ? -2.100 -7.725 10.207 1.00 91.50 86 LEU A N 1
ATOM 693 C CA . LEU A 1 86 ? -0.961 -8.142 11.022 1.00 91.50 86 LEU A CA 1
ATOM 694 C C . LEU A 1 86 ? -1.223 -8.032 12.525 1.00 91.50 86 LEU A C 1
ATOM 696 O O . LEU A 1 86 ? -0.690 -8.836 13.287 1.00 91.50 86 LEU A O 1
ATOM 700 N N . HIS A 1 87 ? -1.996 -7.034 12.967 1.00 87.56 87 HIS A N 1
ATOM 701 C CA . HIS A 1 87 ? -2.113 -6.693 14.393 1.00 87.56 87 HIS A CA 1
ATOM 702 C C . HIS A 1 87 ? -3.563 -6.708 14.911 1.00 87.56 87 HIS A C 1
ATOM 704 O O . HIS A 1 87 ? -3.785 -6.753 16.122 1.00 87.56 87 HIS A O 1
ATOM 710 N N . GLY A 1 88 ? -4.566 -6.677 14.026 1.00 75.31 88 GLY A N 1
ATOM 711 C CA . GLY A 1 88 ? -5.981 -6.718 14.400 1.00 75.31 88 GLY A CA 1
ATOM 712 C C . GLY A 1 88 ? -6.385 -5.624 15.402 1.00 75.31 88 GLY A C 1
ATOM 713 O O . GLY A 1 88 ? -6.019 -4.458 15.266 1.00 75.31 88 GLY A O 1
ATOM 714 N N . ALA A 1 89 ? -7.152 -5.998 16.433 1.00 58.22 89 ALA A N 1
ATOM 715 C CA . ALA A 1 89 ? -7.651 -5.077 17.463 1.00 58.22 89 ALA A CA 1
ATOM 716 C C . ALA A 1 89 ? -6.588 -4.626 18.491 1.00 58.22 89 ALA A C 1
ATOM 718 O O . ALA A 1 89 ? -6.882 -3.791 19.350 1.00 58.22 89 ALA A O 1
ATOM 719 N N . GLU A 1 90 ? -5.351 -5.138 18.426 1.00 59.59 90 GLU A N 1
ATOM 720 C CA . GLU A 1 90 ? -4.301 -4.781 19.390 1.00 59.59 90 GLU A CA 1
ATOM 721 C C . GLU A 1 90 ? -3.828 -3.323 19.263 1.00 59.59 90 GLU A C 1
ATOM 723 O O . GLU A 1 90 ? -3.186 -2.816 20.186 1.00 59.59 90 GLU A O 1
ATOM 728 N N . LEU A 1 91 ? -4.210 -2.602 18.196 1.00 60.09 91 LEU A N 1
ATOM 729 C CA . LEU A 1 91 ? -3.847 -1.195 17.986 1.00 60.09 91 LEU A CA 1
ATOM 730 C C . LEU A 1 91 ? -4.244 -0.267 19.142 1.00 60.09 91 LEU A C 1
ATOM 732 O O . LEU A 1 91 ? -3.481 0.635 19.493 1.00 60.09 91 LEU A O 1
ATOM 736 N N . ALA A 1 92 ? -5.389 -0.519 19.784 1.00 51.06 92 ALA A N 1
ATOM 737 C CA . ALA A 1 92 ? -5.871 0.286 20.908 1.00 51.06 92 ALA A CA 1
ATOM 738 C C . ALA A 1 92 ? -5.031 0.112 22.193 1.00 51.06 92 ALA A C 1
ATOM 740 O O . ALA A 1 92 ? -5.073 0.967 23.076 1.00 51.06 92 ALA A O 1
ATOM 741 N N . TYR A 1 93 ? -4.251 -0.970 22.300 1.00 45.78 93 TYR A N 1
ATOM 742 C CA . TYR A 1 93 ? -3.505 -1.349 23.508 1.00 45.78 93 TYR A CA 1
ATOM 743 C C . TYR A 1 93 ? -1.981 -1.181 23.387 1.00 45.78 93 TYR A C 1
ATOM 745 O O . TYR A 1 93 ? -1.237 -1.520 24.317 1.00 45.78 93 TYR A O 1
ATOM 753 N N . MET A 1 94 ? -1.481 -0.641 22.270 1.00 56.62 94 MET A N 1
ATOM 754 C CA . MET A 1 94 ? -0.041 -0.581 22.015 1.00 56.62 94 MET A CA 1
ATOM 755 C C . MET A 1 94 ? 0.661 0.455 22.903 1.00 56.62 94 MET A C 1
ATOM 757 O O . MET A 1 94 ? 0.624 1.663 22.665 1.00 56.62 94 MET A O 1
ATOM 761 N N . LYS A 1 95 ? 1.373 -0.040 23.924 1.00 50.59 95 LYS A N 1
ATOM 762 C CA . LYS A 1 95 ? 2.339 0.737 24.717 1.00 50.59 95 LYS A CA 1
ATOM 763 C C . LYS A 1 95 ? 3.410 1.341 23.796 1.00 50.59 95 LYS A C 1
ATOM 765 O O . LYS A 1 95 ? 3.925 0.662 22.907 1.00 50.59 95 LYS A O 1
ATOM 770 N N . ASN A 1 96 ? 3.799 2.589 24.070 1.00 58.59 96 ASN A N 1
ATOM 771 C CA . ASN A 1 96 ? 4.686 3.413 23.234 1.00 58.59 96 ASN A CA 1
ATOM 772 C C . ASN A 1 96 ? 5.984 2.732 22.747 1.00 58.59 96 ASN A C 1
ATOM 774 O O . ASN A 1 96 ? 6.482 3.094 21.691 1.00 58.59 96 ASN A O 1
ATOM 778 N N . CYS A 1 97 ? 6.535 1.740 23.457 1.00 61.50 97 CYS A N 1
ATOM 779 C CA . CYS A 1 97 ? 7.807 1.110 23.084 1.00 61.50 97 CYS A CA 1
ATOM 780 C C . CYS A 1 97 ? 7.749 0.171 21.863 1.00 61.50 97 CYS A C 1
ATOM 782 O O . CYS A 1 97 ? 8.793 -0.088 21.272 1.00 61.50 97 CYS A O 1
ATOM 784 N N . LYS A 1 98 ? 6.572 -0.347 21.479 1.00 73.19 98 LYS A N 1
ATOM 785 C CA . LYS A 1 98 ? 6.430 -1.239 20.306 1.00 73.19 98 LYS A CA 1
ATOM 786 C C . LYS A 1 98 ? 5.776 -0.576 19.096 1.00 73.19 98 LYS A C 1
ATOM 788 O O . LYS A 1 98 ? 5.774 -1.167 18.022 1.00 73.19 98 LYS A O 1
ATOM 793 N N . ARG A 1 99 ? 5.263 0.648 19.253 1.00 79.62 99 ARG A N 1
ATOM 794 C CA . ARG A 1 99 ? 4.571 1.394 18.193 1.00 79.62 99 ARG A CA 1
ATOM 795 C C . ARG A 1 99 ? 5.409 1.452 16.911 1.00 79.62 99 ARG A C 1
ATOM 797 O O . ARG A 1 99 ? 4.945 1.023 15.862 1.00 79.62 99 ARG A O 1
ATOM 804 N N . ASP A 1 100 ? 6.663 1.881 17.016 1.00 84.50 100 ASP A N 1
ATOM 805 C CA . ASP A 1 100 ? 7.558 2.015 15.859 1.00 84.50 100 ASP A CA 1
ATOM 806 C C . ASP A 1 100 ? 7.820 0.687 15.141 1.00 84.50 100 ASP A C 1
ATOM 808 O O . ASP A 1 100 ? 8.002 0.663 13.927 1.00 84.50 100 ASP A O 1
ATOM 812 N N . PHE A 1 101 ? 7.858 -0.421 15.883 1.00 86.00 101 PHE A N 1
ATOM 813 C CA . PHE A 1 101 ? 8.057 -1.745 15.303 1.00 86.00 101 PHE A CA 1
ATOM 814 C C . PHE A 1 101 ? 6.852 -2.147 14.444 1.00 86.00 101 PHE A C 1
ATOM 816 O O . PHE A 1 101 ? 7.030 -2.491 13.279 1.00 86.00 101 PHE A O 1
ATOM 823 N N . PHE A 1 102 ? 5.636 -1.993 14.971 1.00 88.00 102 PHE A N 1
ATOM 824 C CA . PHE A 1 102 ? 4.403 -2.320 14.253 1.00 88.00 102 PHE A CA 1
ATOM 825 C C . PHE A 1 102 ? 4.143 -1.403 13.053 1.00 8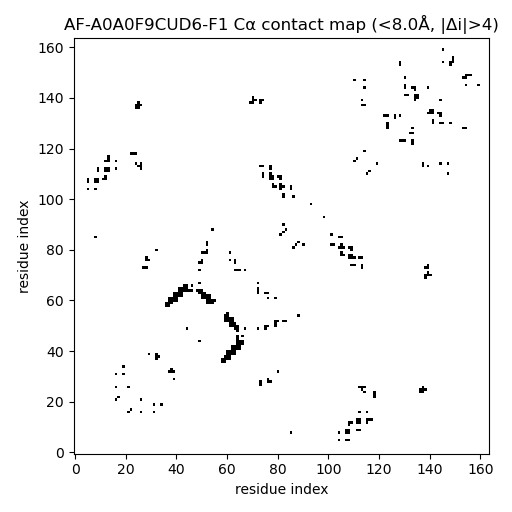8.00 102 PHE A C 1
ATOM 827 O O . PHE A 1 102 ? 3.721 -1.880 12.004 1.00 88.00 102 PHE A O 1
ATOM 834 N N . HIS A 1 103 ? 4.437 -0.101 13.147 1.00 90.56 103 HIS A N 1
ATOM 835 C CA . HIS A 1 103 ? 4.332 0.772 11.970 1.00 90.56 103 HIS A CA 1
ATOM 836 C C . HIS A 1 103 ? 5.325 0.375 10.876 1.00 90.56 103 HIS A C 1
ATOM 838 O O . HIS A 1 103 ? 4.963 0.400 9.707 1.00 90.56 103 HIS A O 1
ATOM 844 N N . ARG A 1 104 ? 6.542 -0.069 11.226 1.00 92.88 104 ARG A N 1
ATOM 845 C CA . ARG A 1 104 ? 7.489 -0.593 10.224 1.00 92.88 104 ARG A CA 1
ATOM 846 C C . ARG A 1 104 ? 6.989 -1.881 9.579 1.00 92.88 104 ARG A C 1
ATOM 848 O O . ARG A 1 104 ? 7.176 -2.065 8.381 1.00 92.88 104 ARG A O 1
ATOM 855 N N . GLU A 1 105 ? 6.369 -2.773 10.347 1.00 94.19 105 GLU A N 1
ATOM 856 C CA . GLU A 1 105 ? 5.748 -3.981 9.797 1.00 94.19 105 GLU A CA 1
ATOM 857 C C . GLU A 1 105 ? 4.608 -3.645 8.833 1.00 94.19 105 GLU A C 1
ATOM 859 O O . GLU A 1 105 ? 4.555 -4.216 7.740 1.00 94.19 105 GLU A O 1
ATOM 864 N N . ALA A 1 106 ? 3.765 -2.677 9.205 1.00 94.88 106 ALA A N 1
ATOM 865 C CA . ALA A 1 106 ? 2.695 -2.166 8.361 1.00 94.88 106 ALA A CA 1
ATOM 866 C C . ALA A 1 106 ? 3.233 -1.486 7.093 1.00 94.88 106 ALA A C 1
ATOM 868 O O . ALA A 1 106 ? 2.738 -1.769 6.008 1.00 94.88 106 ALA A O 1
ATOM 869 N N . ASP A 1 107 ? 4.296 -0.682 7.189 1.00 96.12 107 ASP A N 1
ATOM 870 C CA . ASP A 1 107 ? 4.942 -0.049 6.033 1.00 96.12 107 ASP A CA 1
ATOM 871 C C . ASP A 1 107 ? 5.506 -1.078 5.045 1.00 96.12 107 ASP A C 1
ATOM 873 O O . ASP A 1 107 ? 5.358 -0.919 3.833 1.00 96.12 107 ASP A O 1
ATOM 877 N N . VAL A 1 108 ? 6.141 -2.148 5.544 1.00 97.12 108 VAL A N 1
ATOM 878 C CA . VAL A 1 108 ? 6.672 -3.231 4.696 1.00 97.12 108 VAL A CA 1
ATOM 879 C C . VAL A 1 108 ? 5.543 -3.944 3.957 1.00 97.12 108 VAL A C 1
ATOM 881 O O . VAL A 1 108 ? 5.655 -4.182 2.753 1.00 97.12 108 VAL A O 1
ATOM 884 N N . PHE A 1 109 ? 4.461 -4.276 4.661 1.00 97.94 109 PHE A N 1
ATOM 885 C CA . PHE A 1 109 ? 3.295 -4.919 4.061 1.00 97.94 109 PHE A CA 1
ATOM 886 C C . PHE A 1 109 ? 2.608 -3.990 3.054 1.00 97.94 109 PHE A C 1
ATOM 888 O O . PHE A 1 109 ? 2.339 -4.405 1.932 1.00 97.94 109 PHE A O 1
ATOM 895 N N . ALA A 1 110 ? 2.387 -2.723 3.408 1.00 98.06 110 ALA A N 1
ATOM 896 C CA . ALA A 1 110 ? 1.748 -1.728 2.552 1.00 98.06 110 ALA A CA 1
ATOM 897 C C . ALA A 1 110 ? 2.546 -1.474 1.269 1.00 98.06 110 ALA A C 1
ATOM 899 O O . ALA A 1 110 ? 1.975 -1.420 0.183 1.00 98.06 110 ALA A O 1
ATOM 900 N N . ALA A 1 111 ? 3.876 -1.378 1.366 1.00 98.19 111 ALA A N 1
ATOM 901 C CA . ALA A 1 111 ? 4.736 -1.236 0.197 1.00 98.19 111 ALA A CA 1
ATOM 902 C C . ALA A 1 111 ? 4.633 -2.444 -0.749 1.00 98.19 111 ALA A C 1
ATOM 904 O O . ALA A 1 111 ? 4.629 -2.262 -1.966 1.00 98.19 111 ALA A O 1
ATOM 905 N N . GLU A 1 112 ? 4.537 -3.664 -0.210 1.00 98.38 112 GLU A N 1
ATOM 906 C CA . GLU A 1 112 ? 4.303 -4.870 -1.009 1.00 98.38 112 GLU A CA 1
ATOM 907 C C . GLU A 1 112 ? 2.889 -4.904 -1.602 1.00 98.38 112 GLU A C 1
ATOM 909 O O . GLU A 1 112 ? 2.726 -5.288 -2.752 1.00 98.38 112 GLU A O 1
ATOM 914 N N . LEU A 1 113 ? 1.876 -4.449 -0.867 1.00 97.94 113 LEU A N 1
ATOM 915 C CA . LEU A 1 113 ? 0.490 -4.401 -1.332 1.00 97.94 113 LEU A CA 1
ATOM 916 C C . LEU A 1 113 ? 0.305 -3.395 -2.480 1.00 97.94 113 LEU A C 1
ATOM 918 O O . LEU A 1 113 ? -0.365 -3.692 -3.468 1.00 97.94 113 LEU A O 1
ATOM 922 N N . CYS A 1 114 ? 0.935 -2.219 -2.378 1.00 98.25 114 CYS A N 1
ATOM 923 C CA . CYS A 1 114 ? 0.923 -1.203 -3.431 1.00 98.25 114 CYS A CA 1
ATOM 924 C C . CYS A 1 114 ? 1.789 -1.589 -4.635 1.00 98.25 114 CYS A C 1
ATOM 926 O O . CYS A 1 114 ? 1.469 -1.214 -5.760 1.00 98.25 114 CYS A O 1
ATOM 928 N N . MET A 1 115 ? 2.900 -2.299 -4.418 1.00 98.31 115 MET A N 1
ATOM 929 C CA . MET A 1 115 ? 3.832 -2.712 -5.471 1.00 98.31 115 MET A CA 1
ATOM 930 C C . MET A 1 115 ? 4.185 -4.202 -5.341 1.00 98.31 115 MET A C 1
ATOM 932 O O . MET A 1 115 ? 5.328 -4.519 -4.984 1.00 98.31 115 MET A O 1
ATOM 936 N N . PRO A 1 116 ? 3.247 -5.123 -5.655 1.00 98.25 116 PRO A N 1
ATOM 937 C CA . PRO A 1 116 ? 3.487 -6.550 -5.474 1.00 98.25 116 PRO A CA 1
ATOM 938 C C . PRO A 1 116 ? 4.654 -7.006 -6.329 1.00 98.25 116 PRO A C 1
ATOM 940 O O . PRO A 1 116 ? 4.680 -6.770 -7.542 1.00 98.25 116 PRO A O 1
ATOM 943 N N . THR A 1 117 ? 5.622 -7.677 -5.714 1.00 98.06 117 THR A N 1
ATOM 944 C CA . THR A 1 117 ? 6.900 -8.008 -6.346 1.00 98.06 117 THR A CA 1
ATOM 945 C C . THR A 1 117 ? 6.695 -8.829 -7.612 1.00 98.06 117 THR A C 1
ATOM 947 O O . THR A 1 117 ? 7.360 -8.583 -8.623 1.00 98.06 117 THR A O 1
ATOM 950 N N . PHE A 1 118 ? 5.752 -9.774 -7.601 1.00 97.12 118 PHE A N 1
ATOM 951 C CA . PHE A 1 118 ? 5.451 -10.588 -8.779 1.00 97.12 118 PHE A CA 1
ATOM 952 C C . PHE A 1 118 ? 4.884 -9.787 -9.968 1.00 97.12 118 PHE A C 1
ATOM 954 O O . PHE A 1 118 ? 5.225 -10.089 -11.113 1.00 97.12 118 PHE A O 1
ATOM 961 N N . ILE A 1 119 ? 4.063 -8.760 -9.718 1.00 98.06 119 ILE A N 1
ATOM 962 C CA . ILE A 1 119 ? 3.524 -7.873 -10.761 1.00 98.06 119 ILE A CA 1
ATOM 963 C C . ILE A 1 119 ? 4.621 -6.911 -11.219 1.00 98.06 119 ILE A C 1
ATOM 965 O O . ILE A 1 119 ? 4.882 -6.778 -12.415 1.00 98.06 119 ILE A O 1
ATOM 969 N N . LEU A 1 120 ? 5.324 -6.289 -10.268 1.00 98.25 120 LEU A N 1
ATOM 970 C CA . LEU A 1 120 ? 6.353 -5.295 -10.551 1.00 98.25 120 LEU A CA 1
ATOM 971 C C . LEU A 1 120 ? 7.504 -5.871 -11.374 1.00 98.25 120 LEU A C 1
ATOM 973 O O . LEU A 1 120 ? 7.928 -5.235 -12.329 1.00 98.25 120 LEU A O 1
ATOM 977 N N . LYS A 1 121 ? 7.983 -7.085 -11.077 1.00 97.62 121 LYS A N 1
ATOM 978 C CA . LYS A 1 121 ? 9.040 -7.728 -11.879 1.00 97.62 121 LYS A CA 1
ATOM 979 C C . LYS A 1 121 ? 8.623 -7.940 -13.336 1.00 97.62 121 LYS A C 1
ATOM 981 O O . LYS A 1 121 ? 9.423 -7.705 -14.240 1.00 97.62 121 LYS A O 1
ATOM 986 N N . LYS A 1 122 ? 7.376 -8.365 -13.563 1.00 97.25 122 LYS A N 1
ATOM 987 C CA . LYS A 1 122 ? 6.811 -8.570 -14.904 1.00 97.25 122 LYS A CA 1
ATOM 988 C C . LYS A 1 122 ? 6.723 -7.249 -15.668 1.00 97.25 122 LYS A C 1
ATOM 990 O O . LYS A 1 122 ? 7.153 -7.187 -16.816 1.00 97.25 122 LYS A O 1
ATOM 995 N N . GLU A 1 123 ? 6.204 -6.197 -15.040 1.00 98.06 123 GLU A N 1
ATOM 996 C CA . GLU A 1 123 ? 6.068 -4.890 -15.689 1.00 98.06 123 GLU A CA 1
ATOM 997 C C . GLU A 1 123 ? 7.419 -4.186 -15.875 1.00 98.06 123 GLU A C 1
ATOM 999 O O . GLU A 1 123 ? 7.683 -3.648 -16.946 1.00 98.06 123 GLU A O 1
ATOM 1004 N N . ALA A 1 124 ? 8.334 -4.265 -14.908 1.00 97.31 124 ALA A N 1
ATOM 1005 C CA . ALA A 1 124 ? 9.670 -3.683 -15.035 1.00 97.31 124 ALA A CA 1
ATOM 1006 C C . ALA A 1 124 ? 10.439 -4.263 -16.232 1.00 97.31 124 ALA A C 1
ATOM 1008 O O . ALA A 1 124 ? 11.032 -3.510 -17.004 1.00 97.31 124 ALA A O 1
ATOM 1009 N N . MET A 1 125 ? 10.343 -5.579 -16.452 1.00 96.56 125 MET A N 1
ATOM 1010 C CA . MET A 1 125 ? 10.931 -6.234 -17.621 1.00 96.56 125 MET A CA 1
ATOM 1011 C C . MET A 1 125 ? 10.327 -5.733 -18.942 1.00 96.56 125 MET A C 1
ATOM 1013 O O . MET A 1 125 ? 11.065 -5.496 -19.895 1.00 96.56 125 MET A O 1
ATOM 1017 N N . LYS A 1 126 ? 9.003 -5.547 -19.006 1.00 97.00 126 LYS A N 1
ATOM 1018 C CA . LYS A 1 126 ? 8.312 -5.052 -20.211 1.00 97.00 126 LYS A CA 1
ATOM 1019 C C . LYS A 1 126 ? 8.654 -3.601 -20.542 1.00 97.00 126 LYS A C 1
ATOM 1021 O O . LYS A 1 126 ? 8.716 -3.244 -21.712 1.00 97.00 126 LYS A O 1
ATOM 1026 N N . TRP A 1 127 ? 8.857 -2.778 -19.517 1.00 96.19 127 TRP A N 1
ATOM 1027 C CA . TRP A 1 127 ? 9.041 -1.332 -19.646 1.00 96.19 127 TRP A CA 1
ATOM 1028 C C . TRP A 1 127 ? 10.489 -0.890 -19.409 1.00 96.19 127 TRP A C 1
ATOM 1030 O O . TRP A 1 127 ? 10.729 0.245 -19.006 1.00 96.19 127 TRP A O 1
ATOM 1040 N N . CYS A 1 128 ? 11.461 -1.781 -19.638 1.00 95.12 128 CYS A N 1
ATOM 1041 C CA . CYS A 1 128 ? 12.896 -1.488 -19.550 1.00 95.12 128 CYS A CA 1
ATOM 1042 C C . CYS A 1 128 ? 13.314 -0.793 -18.236 1.00 95.12 128 CYS A C 1
ATOM 1044 O O . CYS A 1 128 ? 14.213 0.047 -18.231 1.00 95.12 128 CYS A O 1
ATOM 1046 N N . ASN A 1 129 ? 12.665 -1.146 -17.122 1.00 94.69 129 ASN A N 1
ATOM 1047 C CA . ASN A 1 129 ? 12.877 -0.567 -15.793 1.00 94.69 129 ASN A CA 1
ATOM 1048 C C . ASN A 1 129 ? 12.657 0.961 -15.703 1.00 94.69 129 ASN A C 1
ATOM 1050 O O . ASN A 1 129 ? 13.237 1.603 -14.823 1.00 94.69 129 ASN A O 1
ATOM 1054 N N . ASP A 1 130 ? 11.830 1.557 -16.572 1.00 96.56 130 ASP A N 1
ATOM 1055 C CA . ASP A 1 130 ? 11.459 2.975 -16.479 1.00 96.56 130 ASP A CA 1
ATOM 1056 C C . ASP A 1 130 ? 10.652 3.236 -15.197 1.00 96.56 130 ASP A C 1
ATOM 1058 O O . ASP A 1 130 ? 9.432 3.068 -15.144 1.00 96.56 130 ASP A O 1
ATOM 1062 N N . TYR A 1 131 ? 11.344 3.653 -14.135 1.00 97.00 131 TYR A N 1
ATOM 1063 C CA . TYR A 1 131 ? 10.732 3.873 -12.828 1.00 97.00 131 TYR A CA 1
ATOM 1064 C C . TYR A 1 131 ? 9.670 4.978 -12.843 1.00 97.00 131 TYR A C 1
ATOM 1066 O O . TYR A 1 131 ? 8.762 4.925 -12.017 1.00 97.00 131 TYR A O 1
ATOM 1074 N N . ARG A 1 132 ? 9.752 5.970 -13.746 1.00 97.25 132 ARG A N 1
ATOM 1075 C CA . ARG A 1 132 ? 8.748 7.044 -13.830 1.00 97.25 132 ARG A CA 1
ATOM 1076 C C . ARG A 1 132 ? 7.456 6.491 -14.399 1.00 97.25 132 ARG A C 1
ATOM 1078 O O . ARG A 1 132 ? 6.379 6.732 -13.852 1.00 97.25 132 ARG A O 1
ATOM 1085 N N . TRP A 1 133 ? 7.575 5.702 -15.466 1.00 97.62 133 TRP A N 1
ATOM 1086 C CA . TRP A 1 133 ? 6.436 5.012 -16.053 1.00 97.62 133 TRP A CA 1
ATOM 1087 C C . TRP A 1 133 ? 5.821 4.007 -15.077 1.00 97.62 133 TRP A C 1
ATOM 1089 O O . TRP A 1 133 ? 4.608 4.016 -14.868 1.00 97.62 133 TRP A O 1
ATOM 1099 N N . LEU A 1 134 ? 6.652 3.203 -14.409 1.00 98.06 134 LEU A N 1
ATOM 1100 C CA . LEU A 1 134 ? 6.202 2.245 -13.399 1.00 98.06 134 LEU A CA 1
ATOM 1101 C C . LEU A 1 134 ? 5.525 2.951 -12.216 1.00 98.06 134 LEU A C 1
ATOM 1103 O O . LEU A 1 134 ? 4.461 2.519 -11.789 1.00 98.06 134 LEU A O 1
ATOM 1107 N N . ALA A 1 135 ? 6.074 4.057 -11.704 1.00 97.62 135 ALA A N 1
ATOM 1108 C CA . ALA A 1 135 ? 5.459 4.805 -10.605 1.00 97.62 135 ALA A CA 1
ATOM 1109 C C . ALA A 1 135 ? 4.049 5.289 -10.969 1.00 97.62 135 ALA A C 1
ATOM 1111 O O . ALA A 1 135 ? 3.108 5.103 -10.196 1.00 97.62 135 ALA A O 1
ATOM 1112 N N . LYS A 1 136 ? 3.886 5.831 -12.184 1.00 96.94 136 LYS A N 1
ATOM 1113 C CA . LYS A 1 136 ? 2.579 6.234 -12.713 1.00 96.94 136 LYS A CA 1
ATOM 1114 C C . LYS A 1 136 ? 1.629 5.041 -12.848 1.00 96.94 136 LYS A C 1
ATOM 1116 O O . LYS A 1 136 ? 0.478 5.140 -12.439 1.00 96.94 136 LYS A O 1
ATOM 1121 N N . MET A 1 137 ? 2.111 3.927 -13.395 1.00 97.31 137 MET A N 1
ATOM 1122 C CA . MET A 1 137 ? 1.334 2.704 -13.612 1.00 97.31 137 MET A CA 1
ATOM 1123 C C . MET A 1 137 ? 0.831 2.084 -12.299 1.00 97.31 137 MET A C 1
ATOM 1125 O O . MET A 1 137 ? -0.311 1.646 -12.224 1.00 97.31 137 MET A O 1
ATOM 1129 N N . PHE A 1 138 ? 1.663 2.076 -11.259 1.00 97.62 138 PHE A N 1
ATOM 1130 C CA . PHE A 1 138 ? 1.319 1.562 -9.930 1.00 97.62 138 PHE A CA 1
ATOM 1131 C C . PHE A 1 138 ? 0.611 2.598 -9.043 1.00 97.62 138 PHE A C 1
ATOM 1133 O O . PHE A 1 138 ? 0.271 2.289 -7.906 1.00 97.62 138 PHE A O 1
ATOM 1140 N N . ALA A 1 139 ? 0.382 3.819 -9.542 1.00 96.56 139 ALA A N 1
ATOM 1141 C CA . ALA A 1 139 ? -0.203 4.929 -8.789 1.00 96.56 139 ALA A CA 1
ATOM 1142 C C . ALA A 1 139 ? 0.529 5.229 -7.460 1.00 96.56 139 ALA A C 1
ATOM 1144 O O . ALA A 1 139 ? -0.097 5.538 -6.443 1.00 96.56 139 ALA A O 1
ATOM 1145 N N . VAL A 1 140 ? 1.865 5.166 -7.476 1.00 96.94 140 VAL A N 1
ATOM 1146 C CA . VAL A 1 140 ? 2.751 5.471 -6.338 1.00 96.94 140 VAL A CA 1
ATOM 1147 C C . VAL A 1 140 ? 3.667 6.656 -6.654 1.00 96.94 140 VAL A C 1
ATOM 1149 O O . VAL A 1 140 ? 3.754 7.118 -7.791 1.00 96.94 140 VAL A O 1
ATOM 1152 N N . SER A 1 141 ? 4.383 7.168 -5.650 1.00 95.94 141 SER A N 1
ATOM 1153 C CA . SER A 1 141 ? 5.414 8.184 -5.889 1.00 95.94 141 SER A CA 1
ATOM 1154 C C . SER A 1 141 ? 6.648 7.590 -6.581 1.00 95.94 141 SER A C 1
ATOM 1156 O O . SER A 1 141 ? 7.003 6.430 -6.355 1.00 95.94 141 SER A O 1
ATOM 1158 N N . GLU A 1 142 ? 7.357 8.402 -7.376 1.00 96.19 142 GLU A N 1
ATOM 1159 C CA . GLU A 1 142 ? 8.626 7.997 -8.005 1.00 96.19 142 GLU A CA 1
ATOM 1160 C C . GLU A 1 142 ? 9.639 7.507 -6.963 1.00 96.19 142 GLU A C 1
ATOM 1162 O O . GLU A 1 142 ? 10.268 6.468 -7.143 1.00 96.19 142 GLU A O 1
ATOM 1167 N N . THR A 1 143 ? 9.737 8.198 -5.824 1.00 95.75 143 THR A N 1
ATOM 1168 C CA . THR A 1 143 ? 10.632 7.820 -4.724 1.00 95.75 143 THR A CA 1
ATOM 1169 C C . THR A 1 143 ? 10.306 6.438 -4.154 1.00 95.75 143 THR A C 1
ATOM 1171 O O . THR A 1 143 ? 11.223 5.667 -3.872 1.00 95.75 143 THR A O 1
ATOM 1174 N N . ALA A 1 144 ? 9.022 6.099 -3.977 1.00 96.19 144 ALA A N 1
ATOM 1175 C CA . ALA A 1 144 ? 8.621 4.777 -3.493 1.00 96.19 144 ALA A CA 1
ATOM 1176 C C . ALA A 1 144 ? 8.966 3.680 -4.512 1.00 96.19 144 ALA A C 1
ATOM 1178 O O . ALA A 1 144 ? 9.545 2.659 -4.138 1.00 96.19 144 ALA A O 1
ATOM 1179 N N . MET A 1 145 ? 8.691 3.928 -5.797 1.00 97.75 145 MET A N 1
ATOM 1180 C CA . MET A 1 145 ? 9.024 3.001 -6.880 1.00 97.75 145 MET A CA 1
ATOM 1181 C C . MET A 1 145 ? 10.533 2.751 -6.974 1.00 97.75 145 MET A C 1
ATOM 1183 O O . MET A 1 145 ? 10.971 1.604 -7.003 1.00 97.75 145 MET A O 1
ATOM 1187 N N . VAL A 1 146 ? 11.350 3.808 -6.949 1.00 97.38 146 VAL A N 1
ATOM 1188 C CA . VAL A 1 146 ? 12.817 3.691 -6.983 1.00 97.38 146 VAL A CA 1
ATOM 1189 C C . VAL A 1 146 ? 13.330 2.852 -5.817 1.00 97.38 146 VAL A C 1
ATOM 1191 O O . VAL A 1 146 ? 14.116 1.932 -6.038 1.00 97.38 146 VAL A O 1
ATOM 1194 N N . ARG A 1 147 ? 12.852 3.115 -4.592 1.00 96.00 147 ARG A N 1
ATOM 1195 C CA . ARG A 1 147 ? 13.228 2.329 -3.405 1.00 96.00 147 ARG A CA 1
ATOM 1196 C C . ARG A 1 147 ? 12.889 0.852 -3.580 1.00 96.00 147 ARG A C 1
ATOM 1198 O O . ARG A 1 147 ? 13.732 0.005 -3.299 1.00 96.00 147 ARG A O 1
ATOM 1205 N N . LYS A 1 148 ? 11.694 0.542 -4.094 1.00 97.12 148 LYS A N 1
ATOM 1206 C CA . LYS A 1 148 ? 11.270 -0.840 -4.340 1.00 97.12 148 LYS A CA 1
ATOM 1207 C C . LYS A 1 148 ? 12.133 -1.522 -5.402 1.00 97.12 148 LYS A C 1
ATOM 1209 O O . LYS A 1 148 ? 12.570 -2.651 -5.213 1.00 97.12 148 LYS A O 1
ATOM 1214 N N . LEU A 1 149 ? 12.439 -0.839 -6.503 1.00 97.12 149 LEU A N 1
ATOM 1215 C CA . LEU A 1 149 ? 13.304 -1.383 -7.552 1.00 97.12 149 LEU A CA 1
ATOM 1216 C C . LEU A 1 149 ? 14.750 -1.594 -7.074 1.00 97.12 149 LEU A C 1
ATOM 1218 O O . LEU A 1 149 ? 15.382 -2.567 -7.482 1.00 97.12 149 LEU A O 1
ATOM 1222 N N . GLN A 1 150 ? 15.271 -0.725 -6.203 1.00 95.75 150 GLN A N 1
ATOM 1223 C CA . GLN A 1 150 ? 16.581 -0.898 -5.562 1.00 95.75 150 GLN A CA 1
ATOM 1224 C C . GLN A 1 150 ? 16.590 -2.086 -4.594 1.00 95.75 150 GLN A C 1
ATOM 1226 O O . GLN A 1 150 ? 17.503 -2.906 -4.641 1.00 95.75 150 GLN A O 1
ATOM 1231 N N . GLU A 1 151 ? 15.549 -2.229 -3.768 1.00 94.38 151 GLU A N 1
ATOM 1232 C CA . GLU A 1 151 ? 15.356 -3.380 -2.875 1.00 94.38 151 GLU A CA 1
ATOM 1233 C C . GLU A 1 151 ? 15.351 -4.708 -3.651 1.00 94.38 151 GLU A C 1
ATOM 1235 O O . GLU A 1 151 ? 15.934 -5.695 -3.206 1.00 94.38 151 GLU A O 1
ATOM 1240 N N . LEU A 1 152 ? 14.736 -4.721 -4.837 1.00 94.81 152 LEU A N 1
ATOM 1241 C CA . LEU A 1 152 ? 14.694 -5.882 -5.728 1.00 94.81 152 LEU A CA 1
ATOM 1242 C C . LEU A 1 152 ? 15.983 -6.091 -6.544 1.00 94.81 152 LEU A C 1
ATOM 1244 O O . LEU A 1 152 ? 16.068 -7.069 -7.288 1.00 94.81 152 LEU A O 1
ATOM 1248 N N . GLY A 1 153 ? 16.964 -5.189 -6.445 1.00 95.25 153 GLY A N 1
ATOM 1249 C CA . GLY A 1 153 ? 18.203 -5.233 -7.226 1.00 95.25 153 GLY A CA 1
ATOM 1250 C C . GLY A 1 153 ? 18.028 -4.925 -8.719 1.00 95.25 153 GLY A C 1
ATOM 1251 O O . GLY A 1 153 ? 18.926 -5.209 -9.508 1.00 95.25 153 GLY A O 1
ATOM 1252 N N . ILE A 1 154 ? 16.886 -4.354 -9.118 1.00 94.75 154 ILE A N 1
ATOM 1253 C CA . ILE A 1 154 ? 16.581 -3.971 -10.507 1.00 94.75 154 ILE A CA 1
ATOM 1254 C C . ILE A 1 154 ? 17.272 -2.649 -10.863 1.00 94.75 154 ILE A C 1
ATOM 1256 O O . ILE A 1 154 ? 17.792 -2.494 -11.967 1.00 94.75 154 ILE A O 1
ATOM 1260 N N . LEU A 1 155 ? 17.311 -1.702 -9.919 1.00 92.38 155 LEU A N 1
ATOM 1261 C CA . LEU A 1 155 ? 18.056 -0.449 -10.051 1.00 92.38 155 LEU A CA 1
ATOM 1262 C C . LEU A 1 155 ? 19.256 -0.429 -9.103 1.00 92.38 155 LEU A C 1
ATOM 1264 O O . LEU A 1 155 ? 19.174 -0.883 -7.965 1.00 92.38 155 LEU A O 1
ATOM 1268 N N . LYS A 1 156 ? 20.375 0.150 -9.552 1.00 87.25 156 LYS A N 1
ATOM 1269 C CA . LYS A 1 156 ? 21.540 0.393 -8.687 1.00 87.25 156 LYS A CA 1
ATOM 1270 C C . LYS A 1 156 ? 21.298 1.601 -7.772 1.00 87.25 156 LYS A C 1
ATOM 1272 O O . LYS A 1 156 ? 20.660 2.578 -8.170 1.00 87.25 156 LYS A O 1
ATOM 1277 N N . ASN A 1 157 ? 21.894 1.576 -6.579 1.00 72.94 157 ASN A N 1
ATOM 1278 C CA . ASN A 1 157 ? 21.777 2.646 -5.573 1.00 72.94 157 ASN A CA 1
ATOM 1279 C C . ASN A 1 157 ? 22.309 4.016 -6.046 1.00 72.94 157 ASN A C 1
ATOM 1281 O O . ASN A 1 157 ? 21.944 5.037 -5.479 1.00 72.94 157 ASN A O 1
ATOM 1285 N N . SER A 1 158 ? 23.119 4.059 -7.108 1.00 63.97 158 SER A N 1
ATOM 1286 C CA . SER A 1 158 ? 23.706 5.283 -7.675 1.00 63.97 158 SER A CA 1
ATOM 1287 C C . SER A 1 158 ? 22.763 6.101 -8.571 1.00 63.97 158 SER A C 1
ATOM 1289 O O . SER A 1 158 ? 23.159 7.160 -9.045 1.00 63.97 158 SER A O 1
ATOM 1291 N N . HIS A 1 159 ? 21.544 5.625 -8.856 1.00 55.06 159 HIS A N 1
ATOM 1292 C CA . HIS A 1 159 ? 20.627 6.306 -9.785 1.00 55.06 159 HIS A CA 1
ATOM 1293 C C . HIS A 1 159 ? 19.751 7.396 -9.144 1.00 55.06 159 HIS A C 1
ATOM 1295 O O . HIS A 1 159 ? 19.076 8.116 -9.874 1.00 55.06 159 HIS A O 1
ATOM 1301 N N . TYR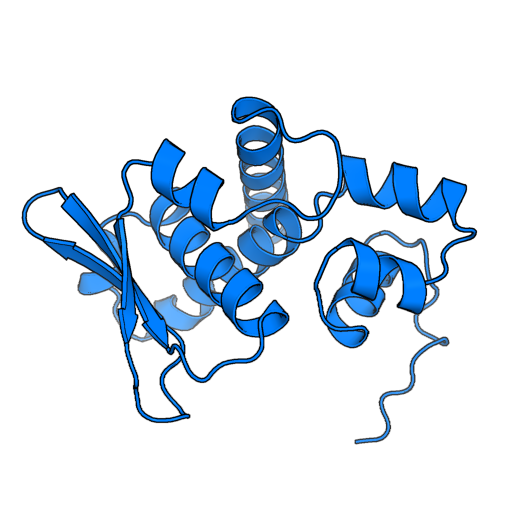 A 1 160 ? 19.771 7.548 -7.815 1.00 47.88 160 TYR A N 1
ATOM 1302 C CA . TYR A 1 160 ? 18.998 8.562 -7.087 1.00 47.88 160 TYR A CA 1
ATOM 1303 C C . TYR A 1 160 ? 19.802 9.083 -5.888 1.00 47.88 160 TYR A C 1
ATOM 1305 O O . TYR A 1 160 ? 19.622 8.638 -4.756 1.00 47.88 160 TYR A O 1
ATOM 1313 N N . GLU A 1 161 ? 20.695 10.046 -6.116 1.00 45.03 161 GLU A N 1
ATOM 1314 C CA . GLU A 1 161 ? 21.104 10.935 -5.027 1.00 45.03 161 GLU A CA 1
ATOM 1315 C C . GLU A 1 161 ? 19.946 11.900 -4.778 1.00 45.03 161 GLU A C 1
ATOM 1317 O O . GLU A 1 161 ? 19.688 12.822 -5.554 1.00 45.03 161 GLU A O 1
ATOM 1322 N N . CYS A 1 162 ? 19.189 11.637 -3.715 1.00 42.19 162 CYS A N 1
ATOM 1323 C CA . CYS A 1 162 ? 18.181 12.558 -3.220 1.00 42.19 162 CYS A CA 1
ATOM 1324 C C . CYS A 1 162 ? 18.903 13.855 -2.830 1.00 42.19 162 CYS A C 1
ATOM 1326 O O . CYS A 1 162 ? 19.583 13.892 -1.806 1.00 42.19 162 CYS A O 1
ATOM 1328 N N . ARG A 1 163 ? 18.792 14.910 -3.645 1.00 39.28 163 ARG A N 1
ATOM 1329 C CA . ARG A 1 163 ? 19.134 16.258 -3.185 1.00 39.28 163 ARG A CA 1
ATOM 1330 C C . ARG A 1 163 ? 18.096 16.630 -2.127 1.00 39.28 163 ARG A C 1
ATOM 1332 O O . ARG A 1 163 ? 16.922 16.784 -2.455 1.00 39.28 163 ARG A O 1
ATOM 1339 N N . SER A 1 164 ? 18.547 16.620 -0.874 1.00 40.03 164 SER A N 1
ATOM 1340 C CA . SER A 1 164 ? 17.851 17.118 0.317 1.00 40.03 164 SER A CA 1
ATOM 1341 C C . SER A 1 164 ? 17.441 18.573 0.166 1.00 40.03 164 SER A C 1
ATOM 1343 O O . SER A 1 164 ? 18.290 19.331 -0.362 1.00 40.03 164 SER A O 1
#

InterPro domains:
  IPR010359 IrrE N-terminal-like domain [PF06114] (60-149)
  IPR052345 Radiation response metalloprotease [PTHR43236] (21-160)

pLDDT: mean 89.94, std 14.06, range [39.28, 98.38]

Solvent-accessible surface area (backbone atoms only — not comparable to full-atom values): 9206 Å² total; per-residue (Å²): 111,72,70,61,50,54,55,50,37,33,49,53,27,46,50,50,42,52,73,76,62,60,83,60,72,50,59,60,51,66,61,53,31,52,76,67,63,32,47,76,47,74,41,88,57,61,90,90,50,59,65,50,67,45,75,59,96,84,47,38,34,34,41,35,30,59,82,52,58,66,42,55,46,48,48,49,48,27,28,39,51,25,38,48,75,76,54,49,81,51,70,86,69,61,56,79,89,50,46,68,58,54,52,51,51,16,48,51,18,13,52,24,47,50,50,32,63,76,48,46,55,57,50,32,67,76,52,78,58,44,42,64,61,48,10,61,52,36,49,43,50,51,69,58,36,46,52,52,35,35,75,72,66,76,39,68,81,85,79,64,80,78,82,125